Protein 4QUU (pdb70)

Nearest PDB structures (foldseek):
  5a5n-assembly1_A  TM=1.005E+00  e=1.439E-19  Homo sapiens
  5r4z-assembly1_A  TM=1.004E+00  e=1.902E-19  Homo sapiens
  5qxu-assembly1_A  TM=1.001E+00  e=1.701E-19  Homo sapiens
  8ru5-assembly1_A  TM=1.003E+00  e=3.929E-19  Homo sapiens
  8sdo-assembly1_A  TM=9.897E-01  e=3.929E-19  Homo sapiens

Secondary structure (DSSP, 8-state):
-HHHHHHHHHHHHHHHHHHHHHHTSGGGGGGSS---TTT-TTHHHH-SS---HHHHHHHHHTT--SSHHHHHHHHHHHHHHHHHHS-SSSHHHHHHHHHHHHHHHHHHHHHHHHS-HHHHHHHHHHHHT-/----

CATH classification: 1.20.920.10

GO terms:
  GO:0005654 nucleoplasm (C, TAS)
  GO:0005515 protein binding (F, IPI)
  GO:0005654 nucleoplasm (C, IDA)
  GO:0005634 nucleus (C, IDA)
  GO:0016887 ATP hydrolysis activity (F, IDA)
  GO:0045893 positive regulation of DNA-templated transcription (P, IDA)
  GO:0070062 extracellular exosome (C, HDA)

Solvent-accessible surface area: 8120 Å² total

Organism: Homo sapiens (NCBI:txid9606)

Foldseek 3Di:
DVVLVVLLVVVLVVQVVLLVVLCPPPLQVVQADWDDCVVVVCLCVFQVDTAGSVVLNVCSVVSVDLAVVVSLVRLVSNLVSLCRVLVDPDVVSVSSNVSSVVSSVSSVVCCVVPPDPVSRVSSVVVVVVD/DDPD

Structure (mmCIF, N/CA/C/O backbone):
data_4QUU
#
_entry.id   4QUU
#
_cell.length_a   79.201
_cell.length_b   79.201
_cell.length_c   139.141
_cell.angle_alpha   90.00
_cell.angle_beta   90.00
_cell.angle_gamma   120.00
#
_symmetry.space_group_name_H-M   'P 65 2 2'
#
loop_
_entity.id
_entity.type
_entity.pdbx_description
1 polymer 'ATPase family AAA domain-containing protein 2'
2 polymer 'Histone H4'
3 non-polymer 'SULFATE ION'
4 non-polymer 1,2-ETHANEDIOL
5 water water
#
loop_
_atom_site.group_PDB
_atom_site.id
_atom_site.type_symbol
_atom_site.label_atom_id
_atom_site.label_alt_id
_atom_site.label_comp_id
_atom_site.label_asym_id
_atom_site.label_entity_id
_atom_site.label_seq_id
_atom_site.pdbx_PDB_ins_code
_atom_site.Cartn_x
_atom_site.Cartn_y
_atom_site.Cartn_z
_atom_site.occupancy
_atom_site.B_iso_or_equiv
_atom_site.auth_seq_id
_atom_site.auth_comp_id
_atom_site.auth_asym_id
_atom_site.auth_atom_id
_atom_site.pdbx_PDB_model_num
ATOM 1 N N . SER A 1 1 ? -12.831 45.362 3.304 1.00 49.25 979 SER A N 1
ATOM 2 C CA . SER A 1 1 ? -13.214 45.653 4.701 1.00 52.45 979 SER A CA 1
ATOM 3 C C . SER A 1 1 ? -12.005 46.120 5.526 1.00 50.73 979 SER A C 1
ATOM 4 O O . SER A 1 1 ? -10.848 45.946 5.130 1.00 44.21 979 SER A O 1
ATOM 7 N N . MET A 1 2 ? -12.298 46.659 6.707 1.00 56.42 980 MET A N 1
ATOM 8 C CA . MET A 1 2 ? -11.248 47.016 7.649 1.00 57.21 980 MET A CA 1
ATOM 9 C C . MET A 1 2 ? -10.399 45.825 8.036 1.00 49.26 980 MET A C 1
ATOM 10 O O . MET A 1 2 ? -9.199 45.976 8.220 1.00 45.49 980 MET A O 1
ATOM 15 N N . GLN A 1 3 ? -11.011 44.648 8.186 1.00 48.30 981 GLN A N 1
ATOM 16 C CA . GLN A 1 3 ? -10.237 43.450 8.499 1.00 45.36 981 GLN A CA 1
ATOM 17 C C . GLN A 1 3 ? -9.293 43.051 7.389 1.00 38.75 981 GLN A C 1
ATOM 18 O O . GLN A 1 3 ? -8.169 42.595 7.646 1.00 37.33 981 GLN A O 1
ATOM 24 N N . GLU A 1 4 ? -9.688 43.265 6.143 1.00 36.36 982 GLU A N 1
ATOM 25 C CA . GLU A 1 4 ? -8.774 42.945 5.026 1.00 33.38 982 GLU A CA 1
ATOM 26 C C . GLU A 1 4 ? -7.652 43.956 5.008 1.00 32.32 982 GLU A C 1
ATOM 27 O O . GLU A 1 4 ? -6.519 43.626 4.749 1.00 32.09 982 GLU A O 1
ATOM 33 N N . GLU A 1 5 ? -7.954 45.194 5.310 1.00 34.19 983 GLU A N 1
ATOM 34 C CA . GLU A 1 5 ? -6.873 46.207 5.340 1.00 36.44 983 GLU A CA 1
ATOM 35 C C . GLU A 1 5 ? -5.849 45.918 6.471 1.00 34.47 983 GLU A C 1
ATOM 36 O O . GLU A 1 5 ? -4.642 46.147 6.301 1.00 35.50 983 GLU A O 1
ATOM 42 N N . ASP A 1 6 ? -6.336 45.437 7.608 1.00 33.51 984 ASP A N 1
ATOM 43 C CA . ASP A 1 6 ? -5.484 44.983 8.696 1.00 34.24 984 ASP A CA 1
ATOM 44 C C . ASP A 1 6 ? -4.564 43.862 8.195 1.00 33.29 984 ASP A C 1
ATOM 45 O O . ASP A 1 6 ? -3.387 43.824 8.552 1.00 33.83 984 ASP A O 1
ATOM 50 N N . THR A 1 7 ? -5.147 42.880 7.469 1.00 16.50 985 THR A N 1
ATOM 51 C CA . THR A 1 7 ? -4.359 41.806 6.863 1.00 17.19 985 THR A CA 1
ATOM 52 C C . THR A 1 7 ? -3.189 42.340 6.017 1.00 16.38 985 THR A C 1
ATOM 53 O O . THR A 1 7 ? -2.015 41.873 6.168 1.00 16.53 985 THR A O 1
ATOM 57 N N . PHE A 1 8 ? -3.504 43.182 5.039 1.00 17.05 986 PHE A N 1
ATOM 58 C CA . PHE A 1 8 ? -2.485 43.739 4.172 1.00 17.62 986 PHE A CA 1
ATOM 59 C C . PHE A 1 8 ? -1.477 44.589 4.950 1.00 18.14 986 PHE A C 1
ATOM 60 O O . PHE A 1 8 ? -0.326 44.612 4.588 1.00 18.05 986 PHE A O 1
ATOM 68 N N . ARG A 1 9 ? -1.900 45.308 6.005 1.00 18.34 987 ARG A N 1
ATOM 69 C CA A ARG A 1 9 ? -0.940 46.059 6.790 0.33 17.59 987 ARG A CA 1
ATOM 70 C CA B ARG A 1 9 ? -0.947 46.068 6.802 0.33 17.86 987 ARG A CA 1
ATOM 71 C CA C ARG A 1 9 ? -0.962 46.073 6.870 0.33 17.94 987 ARG A CA 1
ATOM 72 C C . ARG A 1 9 ? 0.046 45.120 7.501 1.00 16.63 987 ARG A C 1
ATOM 73 O O . ARG A 1 9 ? 1.264 45.388 7.500 1.00 15.92 987 ARG A O 1
ATOM 95 N N . GLU A 1 10 ? -0.450 44.004 8.051 1.00 16.36 988 GLU A N 1
ATOM 96 C CA . GLU A 1 10 ? 0.414 42.981 8.612 1.00 15.44 988 GLU A CA 1
ATOM 97 C C . GLU A 1 10 ? 1.388 42.427 7.543 1.00 15.21 988 GLU A C 1
ATOM 98 O O . GLU A 1 10 ? 2.588 42.273 7.817 1.00 14.55 988 GLU A O 1
ATOM 104 N N . LEU A 1 11 ? 0.888 42.156 6.338 1.00 15.51 989 LEU A N 1
ATOM 105 C CA . LEU A 1 11 ? 1.757 41.715 5.242 1.00 15.03 989 LEU A CA 1
ATOM 106 C C . LEU A 1 11 ? 2.882 42.732 5.006 1.00 14.25 989 LEU A C 1
ATOM 107 O O . LEU A 1 11 ? 4.059 42.382 4.896 1.00 13.82 989 LEU A O 1
ATOM 112 N N . ARG A 1 12 ? 2.548 44.017 4.938 1.00 14.25 990 ARG A N 1
ATOM 113 C CA . ARG A 1 12 ? 3.570 45.002 4.693 1.00 14.40 990 ARG A CA 1
ATOM 114 C C . ARG A 1 12 ? 4.626 45.042 5.780 1.00 13.71 990 ARG A C 1
ATOM 115 O O . ARG A 1 12 ? 5.794 45.144 5.496 1.00 13.40 990 ARG A O 1
ATOM 123 N N . ILE A 1 13 ? 4.214 44.921 7.034 1.00 14.66 991 ILE A N 1
ATOM 124 C CA . ILE A 1 13 ? 5.133 44.876 8.157 1.00 14.33 991 ILE A CA 1
ATOM 125 C C . ILE A 1 13 ? 6.085 43.691 8.022 1.00 13.92 991 ILE A C 1
ATOM 126 O O . ILE A 1 13 ? 7.342 43.836 8.156 1.00 13.17 991 ILE A O 1
ATOM 131 N N . PHE A 1 14 ? 5.504 42.549 7.749 1.00 13.17 992 PHE A N 1
ATOM 132 C CA . PHE A 1 14 ? 6.281 41.331 7.548 1.00 13.25 992 PHE A CA 1
ATOM 133 C C . PHE A 1 14 ? 7.293 41.520 6.406 1.00 12.88 992 PHE A C 1
ATOM 134 O O . PHE A 1 14 ? 8.484 41.195 6.579 1.00 12.38 992 PHE A O 1
ATOM 142 N N . LEU A 1 15 ? 6.841 42.046 5.271 1.00 13.30 993 LEU A N 1
ATOM 143 C CA . LEU A 1 15 ? 7.715 42.241 4.114 1.00 13.45 993 LEU A CA 1
ATOM 144 C C . LEU A 1 15 ? 8.838 43.268 4.354 1.00 13.51 993 LEU A C 1
ATOM 145 O O . LEU A 1 15 ? 9.981 43.073 3.903 1.00 14.44 993 LEU A O 1
ATOM 150 N N . ARG A 1 16 ? 8.553 44.342 5.074 1.00 13.64 994 ARG A N 1
ATOM 151 C CA . ARG A 1 16 ? 9.590 45.294 5.422 1.00 14.48 994 ARG A CA 1
ATOM 152 C C . ARG A 1 16 ? 10.656 44.662 6.293 1.00 14.64 994 ARG A C 1
ATOM 153 O O . ARG A 1 16 ? 11.842 44.919 6.138 1.00 15.65 994 ARG A O 1
ATOM 161 N N . ASN A 1 17 ? 10.231 43.853 7.234 1.00 14.50 995 ASN A N 1
ATOM 162 C CA . ASN A 1 17 ? 11.187 43.217 8.145 1.00 16.36 995 ASN A CA 1
ATOM 163 C C . ASN A 1 17 ? 12.088 42.256 7.373 1.00 14.88 995 ASN A C 1
ATOM 164 O O . ASN A 1 17 ? 13.295 42.264 7.576 1.00 15.19 995 ASN A O 1
ATOM 169 N N . VAL A 1 18 ? 11.509 41.419 6.503 1.00 14.87 996 VAL A N 1
ATOM 170 C CA . VAL A 1 18 ? 12.299 40.487 5.678 1.00 15.10 996 VAL A CA 1
ATOM 171 C C . VAL A 1 18 ? 13.287 41.288 4.806 1.00 14.78 996 VAL A C 1
ATOM 172 O O . VAL A 1 18 ? 14.489 41.017 4.779 1.00 15.56 996 VAL A O 1
ATOM 176 N N . THR A 1 19 ? 12.801 42.323 4.176 1.00 14.04 997 THR A N 1
ATOM 177 C CA . THR A 1 19 ? 13.639 43.127 3.265 1.00 14.39 997 THR A CA 1
ATOM 178 C C . THR A 1 19 ? 14.781 43.826 4.003 1.00 14.74 997 THR A C 1
ATOM 179 O O . THR A 1 19 ? 15.877 43.833 3.509 1.00 18.01 997 THR A O 1
ATOM 183 N N . HIS A 1 20 ? 14.497 44.385 5.179 1.00 16.06 998 HIS A N 1
ATOM 184 C CA . HIS A 1 20 ? 15.527 45.002 6.054 1.00 17.47 998 HIS A CA 1
ATOM 185 C C . HIS A 1 20 ? 16.659 44.004 6.396 1.00 16.87 998 HIS A C 1
ATOM 186 O O . HIS A 1 20 ? 17.861 44.339 6.360 1.00 16.40 998 HIS A O 1
ATOM 193 N N . ARG A 1 21 ? 16.270 42.771 6.731 1.00 16.44 999 ARG A N 1
ATOM 194 C CA . ARG A 1 21 ? 17.228 41.765 7.077 1.00 16.56 999 ARG A CA 1
ATOM 195 C C . ARG A 1 21 ? 18.132 41.386 5.910 1.00 16.08 999 ARG A C 1
ATOM 196 O O . ARG A 1 21 ? 19.354 41.128 6.094 1.00 18.01 999 ARG A O 1
ATOM 204 N N . LEU A 1 22 ? 17.576 41.389 4.716 1.00 15.41 1000 LEU A N 1
ATOM 205 C CA . LEU A 1 22 ? 18.352 41.155 3.489 1.00 15.80 1000 LEU A CA 1
ATOM 206 C C . LEU A 1 22 ? 19.291 42.369 3.237 1.00 17.10 1000 LEU A C 1
ATOM 207 O O . LEU A 1 22 ? 20.478 42.192 2.989 1.00 17.64 1000 LEU A O 1
ATOM 212 N N . ALA A 1 23 ? 18.755 43.581 3.440 1.00 18.47 1001 ALA A N 1
ATOM 213 C CA . ALA A 1 23 ? 19.442 44.808 3.076 1.00 18.42 1001 ALA A CA 1
ATOM 214 C C . ALA A 1 23 ? 20.625 45.086 3.966 1.00 20.12 1001 ALA A C 1
ATOM 215 O O . ALA A 1 23 ? 21.560 45.742 3.516 1.00 21.43 1001 ALA A O 1
ATOM 217 N N . ILE A 1 24 ? 20.626 44.586 5.181 1.00 20.69 1002 ILE A N 1
ATOM 218 C CA . ILE A 1 24 ? 21.731 44.807 6.096 1.00 23.32 1002 ILE A CA 1
ATOM 219 C C . ILE A 1 24 ? 22.819 43.730 5.984 1.00 24.00 1002 ILE A C 1
ATOM 220 O O . ILE A 1 24 ? 23.848 43.862 6.600 1.00 24.70 1002 ILE A O 1
ATOM 225 N N . ASP A 1 25 ? 22.589 42.675 5.214 1.00 20.88 1003 ASP A N 1
ATOM 226 C CA . ASP A 1 25 ? 23.557 41.614 5.031 1.00 22.29 1003 ASP A CA 1
ATOM 227 C C . ASP A 1 25 ? 24.619 42.138 4.067 1.00 23.17 1003 ASP A C 1
ATOM 228 O O . ASP A 1 25 ? 24.315 42.535 2.965 1.00 20.62 1003 ASP A O 1
ATOM 233 N N . LYS A 1 26 ? 25.869 42.125 4.508 1.00 25.66 1004 LYS A N 1
ATOM 234 C CA A LYS A 1 26 ? 26.994 42.656 3.723 0.50 27.12 1004 LYS A CA 1
ATOM 235 C CA B LYS A 1 26 ? 26.964 42.681 3.706 0.50 26.86 1004 LYS A CA 1
ATOM 236 C C . LYS A 1 26 ? 27.098 42.060 2.324 1.00 25.41 1004 LYS A C 1
ATOM 237 O O . LYS A 1 26 ? 27.518 42.729 1.390 1.00 24.82 1004 LYS A O 1
ATOM 248 N N . ARG A 1 27 ? 26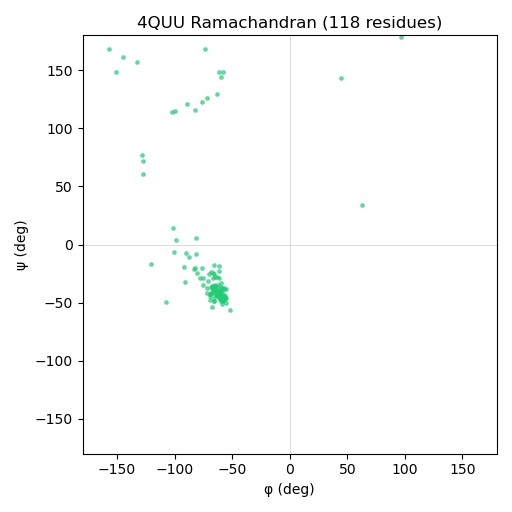.740 40.790 2.181 1.00 23.12 1005 ARG A N 1
ATOM 249 C CA . ARG A 1 27 ? 26.796 40.151 0.876 1.00 22.96 1005 ARG A CA 1
ATOM 250 C C . ARG A 1 27 ? 25.892 40.800 -0.153 1.00 22.09 1005 ARG A C 1
ATOM 251 O O . ARG A 1 27 ? 26.181 40.743 -1.340 1.00 22.76 1005 ARG A O 1
ATOM 259 N N . PHE A 1 28 ? 24.805 41.396 0.304 1.00 20.13 1006 PHE A N 1
ATOM 260 C CA . PHE A 1 28 ? 23.751 41.872 -0.584 1.00 19.49 1006 PHE A CA 1
ATOM 261 C C . PHE A 1 28 ? 23.791 43.379 -0.829 1.00 22.05 1006 PHE A C 1
ATOM 262 O O . PHE A 1 28 ? 22.859 43.946 -1.451 1.00 21.28 1006 PHE A O 1
ATOM 270 N N . ARG A 1 29 ? 24.900 44.013 -0.478 1.00 22.88 1007 ARG A N 1
ATOM 271 C CA . ARG A 1 29 ? 25.042 45.449 -0.690 1.00 25.60 1007 ARG A CA 1
ATOM 272 C C . ARG A 1 29 ? 24.824 45.895 -2.125 1.00 24.08 1007 ARG A C 1
ATOM 273 O O . ARG A 1 29 ? 24.154 46.900 -2.364 1.00 24.33 1007 ARG A O 1
ATOM 281 N N . VAL A 1 30 ? 25.292 45.105 -3.073 1.00 22.79 1008 VAL A N 1
ATOM 282 C CA . VAL A 1 30 ? 25.154 45.452 -4.462 1.00 25.32 1008 VAL A CA 1
ATOM 283 C C . VAL A 1 30 ? 23.681 45.461 -4.924 1.00 23.21 1008 VAL A C 1
ATOM 284 O O . VAL A 1 30 ? 23.380 46.087 -5.917 1.00 24.00 1008 VAL A O 1
ATOM 288 N N . PHE A 1 31 ? 22.799 44.829 -4.165 1.00 21.76 1009 PHE A N 1
ATOM 289 C CA . PHE A 1 31 ? 21.370 44.786 -4.485 1.00 21.14 1009 PHE A CA 1
ATOM 290 C C . PHE A 1 31 ? 20.537 45.810 -3.694 1.00 21.78 1009 PHE A C 1
ATOM 291 O O . PHE A 1 31 ? 19.296 45.800 -3.794 1.00 20.99 1009 PHE A O 1
ATOM 299 N N . THR A 1 32 ? 21.182 46.655 -2.882 1.00 22.67 1010 THR A N 1
ATOM 300 C CA . THR A 1 32 ? 20.451 47.566 -2.001 1.00 22.55 1010 THR A CA 1
ATOM 301 C C . THR A 1 32 ? 19.977 48.843 -2.686 1.00 25.39 1010 THR A C 1
ATOM 302 O O . THR A 1 32 ? 19.068 49.506 -2.177 1.00 27.86 1010 THR A O 1
ATOM 306 N N . LYS A 1 33 ? 20.595 49.194 -3.806 1.00 26.20 1011 LYS A N 1
ATOM 307 C CA . LYS A 1 33 ? 20.228 50.399 -4.543 1.00 28.14 1011 LYS A CA 1
ATOM 308 C C . LYS A 1 33 ? 20.084 50.040 -6.028 1.00 27.53 1011 LYS A C 1
ATOM 309 O O . LYS A 1 33 ? 20.646 49.074 -6.473 1.00 24.08 1011 LYS A O 1
ATOM 315 N N . PRO A 1 34 ? 19.328 50.834 -6.777 1.00 27.75 1012 PRO A N 1
ATOM 316 C CA . PRO A 1 34 ? 19.311 50.613 -8.209 1.00 28.79 1012 PRO A CA 1
ATOM 317 C C . PRO A 1 34 ? 20.696 50.717 -8.825 1.00 29.74 1012 PRO A C 1
ATOM 318 O O . PRO A 1 34 ? 21.549 51.467 -8.352 1.00 28.65 1012 PRO A O 1
ATOM 322 N N . VAL A 1 35 ? 20.921 49.949 -9.879 1.00 29.11 1013 VAL A N 1
ATOM 323 C CA . VAL A 1 35 ? 22.107 50.100 -10.665 1.00 32.07 1013 VAL A CA 1
ATOM 324 C C . VAL A 1 35 ? 22.060 51.501 -11.275 1.00 35.48 1013 VAL A C 1
ATOM 325 O O . VAL A 1 35 ? 21.030 51.917 -11.867 1.00 38.52 1013 VAL A O 1
ATOM 329 N N . ASP A 1 36 ? 23.150 52.237 -11.118 1.00 36.49 1014 ASP A N 1
ATOM 330 C CA . ASP A 1 36 ? 23.152 53.669 -11.474 1.00 40.60 1014 ASP A CA 1
ATOM 331 C C . ASP A 1 36 ? 23.378 53.811 -12.980 1.00 40.13 1014 ASP A C 1
ATOM 332 O O . ASP A 1 36 ? 24.411 53.446 -13.463 1.00 39.07 1014 ASP A O 1
ATOM 337 N N . PRO A 1 37 ? 22.384 54.341 -13.722 1.00 43.49 1015 PRO A N 1
ATOM 338 C CA . PRO A 1 37 ? 22.582 54.420 -15.175 1.00 45.26 1015 PRO A CA 1
ATOM 339 C C . PRO A 1 37 ? 23.673 55.384 -15.554 1.00 48.70 1015 PRO A C 1
ATOM 340 O O . PRO A 1 37 ? 24.252 55.243 -16.636 1.00 48.65 1015 PRO A O 1
ATOM 344 N N . ASP A 1 38 ? 23.953 56.363 -14.687 1.00 49.76 1016 ASP A N 1
ATOM 345 C CA . ASP A 1 38 ? 25.109 57.231 -14.915 1.00 53.76 1016 ASP A CA 1
ATOM 346 C C . ASP A 1 38 ? 26.405 56.398 -14.869 1.00 51.89 1016 ASP A C 1
ATOM 347 O O . ASP A 1 38 ? 27.304 56.670 -15.635 1.00 52.50 1016 ASP A O 1
ATOM 352 N N . GLU A 1 39 ? 26.492 55.384 -14.004 1.00 48.36 1017 GLU A N 1
ATOM 353 C CA . GLU A 1 39 ? 27.725 54.578 -13.908 1.00 49.01 1017 GLU A CA 1
ATOM 354 C C . GLU A 1 39 ? 27.717 53.367 -14.837 1.00 45.72 1017 GLU A C 1
ATOM 355 O O . GLU A 1 39 ? 28.769 52.942 -15.273 1.00 43.29 1017 GLU A O 1
ATOM 361 N N . VAL A 1 40 ? 26.540 52.785 -15.093 1.00 40.78 1018 VAL A N 1
ATOM 362 C CA . VAL A 1 40 ? 26.443 51.608 -15.953 1.00 38.41 1018 VAL A CA 1
ATOM 363 C C . VAL A 1 40 ? 25.393 51.878 -17.047 1.00 38.85 1018 VAL A C 1
ATOM 364 O O . VAL A 1 40 ? 24.284 51.329 -16.986 1.00 34.99 1018 VAL A O 1
ATOM 368 N N . PRO A 1 41 ? 25.721 52.750 -18.015 1.00 40.06 1019 PRO A N 1
ATOM 369 C CA . PRO A 1 41 ? 24.744 53.095 -19.077 1.00 41.99 1019 PRO A CA 1
ATOM 370 C C . PRO A 1 41 ? 24.311 51.888 -19.926 1.00 40.98 1019 PRO A C 1
ATOM 371 O O . PRO A 1 41 ? 23.227 51.877 -20.486 1.00 43.68 1019 PRO A O 1
ATOM 375 N N . ASP A 1 42 ? 25.119 50.852 -19.960 1.00 38.09 1020 ASP A N 1
ATOM 376 C CA . ASP A 1 42 ? 24.750 49.609 -20.675 1.00 36.74 1020 ASP A CA 1
ATOM 377 C C . ASP A 1 42 ? 23.608 48.797 -20.055 1.00 34.74 1020 ASP A C 1
ATOM 378 O O . ASP A 1 42 ? 22.967 47.957 -20.728 1.00 34.18 1020 ASP A O 1
ATOM 383 N N . TYR A 1 43 ? 23.392 48.976 -18.751 1.00 31.87 1021 TYR A N 1
ATOM 384 C CA . TYR A 1 43 ? 22.521 48.092 -18.019 1.00 30.13 1021 TYR A CA 1
ATOM 385 C C . TYR A 1 43 ? 21.098 47.973 -18.625 1.00 31.03 1021 TYR A C 1
ATOM 386 O O . TYR A 1 43 ? 20.581 46.871 -18.807 1.00 28.26 1021 TYR A O 1
ATOM 395 N N . VAL A 1 44 ? 20.471 49.108 -18.888 1.00 34.01 1022 VAL A N 1
ATOM 396 C CA . VAL A 1 44 ? 19.089 49.130 -19.480 1.00 36.71 1022 VAL A CA 1
ATOM 397 C C . VAL A 1 44 ? 18.965 48.477 -20.895 1.00 36.29 1022 VAL A C 1
ATOM 398 O O . VAL A 1 44 ? 17.857 48.072 -21.316 1.00 38.40 1022 VAL A O 1
ATOM 402 N N . THR A 1 45 ? 20.063 48.317 -21.579 1.00 35.93 1023 THR A N 1
ATOM 403 C CA . THR A 1 45 ? 20.013 47.696 -22.927 1.00 38.32 1023 THR A CA 1
ATOM 404 C C . THR A 1 45 ? 19.830 46.192 -22.743 1.00 36.75 1023 THR A C 1
ATOM 405 O O . THR A 1 45 ? 19.432 45.464 -23.681 1.00 37.45 1023 THR A O 1
ATOM 409 N N . VAL A 1 46 ? 20.174 45.720 -21.549 1.00 32.65 1024 VAL A N 1
ATOM 410 C CA . VAL A 1 46 ? 20.059 44.313 -21.278 1.00 31.81 1024 VAL A CA 1
ATOM 411 C C . VAL A 1 46 ? 18.929 44.029 -20.353 1.00 29.46 1024 VAL A C 1
ATOM 412 O O . VAL A 1 46 ? 18.188 43.096 -20.591 1.00 31.14 1024 VAL A O 1
ATOM 416 N N . ILE A 1 47 ? 18.848 44.754 -19.231 1.00 27.61 1025 ILE A N 1
ATOM 417 C CA . ILE A 1 47 ? 17.895 44.472 -18.223 1.00 26.12 1025 ILE A CA 1
ATOM 418 C C . ILE A 1 47 ? 16.687 45.415 -18.345 1.00 27.98 1025 ILE A C 1
ATOM 419 O O . ILE A 1 47 ? 16.810 46.631 -18.149 1.00 27.36 1025 ILE A O 1
ATOM 424 N N . LYS A 1 48 ? 15.538 44.823 -18.657 1.00 27.88 1026 LYS A N 1
ATOM 425 C CA . LYS A 1 48 ? 14.335 45.595 -18.975 1.00 29.58 1026 LYS A CA 1
ATOM 426 C C . LYS A 1 48 ? 13.447 45.884 -17.788 1.00 29.38 1026 LYS A C 1
ATOM 427 O O . LYS A 1 48 ? 12.650 46.801 -17.869 1.00 30.08 1026 LYS A O 1
ATOM 433 N N . GLN A 1 49 ? 13.591 45.127 -16.705 1.00 27.83 1027 GLN A N 1
ATOM 434 C CA . GLN A 1 49 ? 12.889 45.384 -15.447 1.00 29.58 1027 GLN A CA 1
ATOM 435 C C . GLN A 1 49 ? 13.842 45.428 -14.243 1.00 26.06 1027 GLN A C 1
ATOM 436 O O . GLN A 1 49 ? 13.947 44.472 -13.522 1.00 24.49 1027 GLN A O 1
ATOM 442 N N . PRO A 1 50 ? 14.571 46.526 -14.059 1.00 27.67 1028 PRO A N 1
ATOM 443 C CA . PRO A 1 50 ? 15.505 46.638 -12.930 1.00 25.56 1028 PRO A CA 1
ATOM 444 C C . PRO A 1 50 ? 14.736 46.490 -11.617 1.00 23.33 1028 PRO A C 1
ATOM 445 O O . PRO A 1 50 ? 13.548 46.874 -11.541 1.00 22.25 1028 PRO A O 1
ATOM 449 N N . MET A 1 51 ? 15.350 45.865 -10.635 1.00 22.30 1029 MET A N 1
ATOM 450 C CA . MET A 1 51 ? 14.753 45.750 -9.331 1.00 20.93 1029 MET A CA 1
ATOM 451 C C . MET A 1 51 ? 15.879 45.676 -8.321 1.00 20.54 1029 MET A C 1
ATOM 452 O O . MET A 1 51 ? 16.969 45.161 -8.633 1.00 19.98 1029 MET A O 1
ATOM 457 N N . ASP A 1 52 ? 15.617 46.207 -7.138 1.00 19.72 1030 ASP A N 1
ATOM 458 C CA . ASP A 1 52 ? 16.593 46.237 -6.054 1.00 20.34 1030 ASP A CA 1
ATOM 459 C C . ASP A 1 52 ? 15.851 46.362 -4.754 1.00 19.26 1030 ASP A C 1
ATOM 460 O O . ASP A 1 52 ? 14.631 46.670 -4.748 1.00 19.67 1030 ASP A O 1
ATOM 465 N N . LEU A 1 53 ? 16.562 46.166 -3.651 1.00 18.55 1031 LEU A N 1
ATOM 466 C CA . LEU A 1 53 ? 15.884 46.163 -2.351 1.00 17.95 1031 LEU A CA 1
ATOM 467 C C . LEU A 1 53 ? 15.261 47.526 -1.948 1.00 17.60 1031 LEU A C 1
ATOM 468 O O . LEU A 1 53 ? 14.245 47.538 -1.242 1.00 17.79 1031 LEU A O 1
ATOM 473 N N . SER A 1 54 ? 15.812 48.646 -2.414 1.00 18.39 1032 SER A N 1
ATOM 474 C CA A SER A 1 54 ? 15.224 49.943 -2.074 0.34 18.88 1032 SER A CA 1
ATOM 475 C CA B SER A 1 54 ? 15.233 49.944 -2.088 0.33 19.43 1032 SER A CA 1
ATOM 476 C CA C SER A 1 54 ? 15.229 49.960 -2.098 0.33 19.61 1032 SER A CA 1
ATOM 477 C C . SER A 1 54 ? 13.896 50.077 -2.806 1.00 19.14 1032 SER A C 1
ATOM 478 O O . SER A 1 54 ? 12.894 50.596 -2.240 1.00 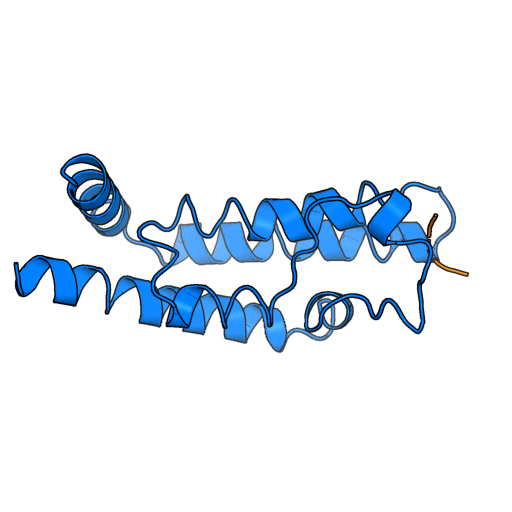18.99 1032 SER A O 1
ATOM 485 N N . SER A 1 55 ? 13.884 49.631 -4.043 1.00 18.99 1033 SER A N 1
ATOM 486 C CA A SER A 1 55 ? 12.679 49.709 -4.864 0.70 19.30 1033 SER A CA 1
ATOM 487 C CA B SER A 1 55 ? 12.687 49.689 -4.879 0.30 19.79 1033 SER A CA 1
ATOM 488 C C . SER A 1 55 ? 11.621 48.763 -4.309 1.00 18.68 1033 SER A C 1
ATOM 489 O O . SER A 1 55 ? 10.432 49.080 -4.341 1.00 17.89 1033 SER A O 1
ATOM 494 N N . VAL A 1 56 ? 12.050 47.624 -3.767 1.00 17.29 1034 VAL A N 1
ATOM 495 C CA . VAL A 1 56 ? 11.118 46.708 -3.082 1.00 16.43 1034 VAL A CA 1
ATOM 496 C C . VAL A 1 56 ? 10.447 47.391 -1.893 1.00 16.35 1034 VAL A C 1
ATOM 497 O O . VAL A 1 56 ? 9.215 47.321 -1.751 1.00 15.52 1034 VAL A O 1
ATOM 501 N N . ILE A 1 57 ? 11.217 48.099 -1.073 1.00 16.21 1035 ILE A N 1
ATOM 502 C CA . ILE A 1 57 ? 10.668 48.844 0.081 1.00 17.77 1035 ILE A CA 1
ATOM 503 C C . ILE A 1 57 ? 9.674 49.891 -0.413 1.00 16.51 1035 ILE A C 1
ATOM 504 O O . ILE A 1 57 ? 8.592 50.030 0.144 1.00 17.31 1035 ILE A O 1
ATOM 509 N N . SER A 1 58 ? 10.027 50.605 -1.478 1.00 17.58 1036 SER A N 1
ATOM 510 C CA A SER A 1 58 ? 9.127 51.624 -2.048 0.70 18.04 1036 SER A CA 1
ATOM 511 C CA B SER A 1 58 ? 9.139 51.606 -2.071 0.30 18.52 1036 SER A CA 1
ATOM 512 C C . SER A 1 58 ? 7.809 50.955 -2.497 1.00 17.95 1036 SER A C 1
ATOM 513 O O . SER A 1 58 ? 6.737 51.446 -2.197 1.00 18.48 1036 SER A O 1
ATOM 518 N N . LYS A 1 59 ? 7.900 49.800 -3.144 1.00 17.29 1037 LYS A N 1
ATOM 519 C CA . LYS A 1 59 ? 6.710 49.077 -3.555 1.00 17.96 1037 LYS A CA 1
ATOM 520 C C . LYS A 1 59 ? 5.849 48.574 -2.397 1.00 16.63 1037 LYS A C 1
ATOM 521 O O . LYS A 1 59 ? 4.615 48.612 -2.465 1.00 16.47 1037 LYS A O 1
ATOM 527 N N . ILE A 1 60 ? 6.477 48.118 -1.329 1.00 16.56 1038 ILE A N 1
ATOM 528 C CA . ILE A 1 60 ? 5.714 47.708 -0.164 1.00 15.81 1038 ILE A CA 1
ATOM 529 C C . ILE A 1 60 ? 4.889 48.898 0.342 1.00 16.27 1038 ILE A C 1
ATOM 530 O O . ILE A 1 60 ? 3.691 48.792 0.602 1.00 16.33 1038 ILE A O 1
ATOM 535 N N . ASP A 1 61 ? 5.553 50.041 0.463 1.00 17.17 1039 ASP A N 1
ATOM 536 C CA . ASP A 1 61 ? 4.930 51.250 1.004 1.00 19.00 1039 ASP A CA 1
ATOM 537 C C . ASP A 1 61 ? 3.851 51.790 0.101 1.00 19.22 1039 ASP A C 1
ATOM 538 O O . ASP A 1 61 ? 2.918 52.427 0.592 1.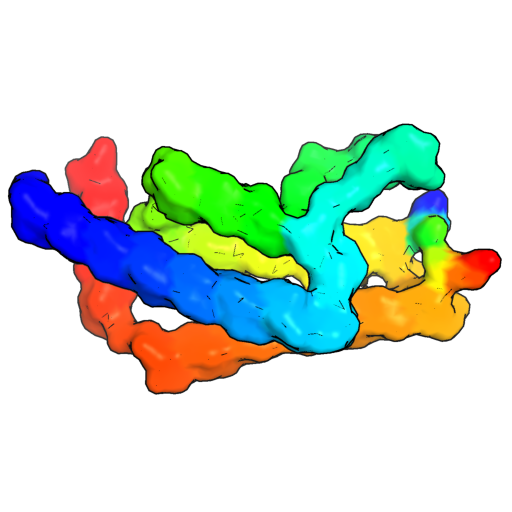00 21.15 1039 ASP A O 1
ATOM 543 N N . LEU A 1 62 ? 3.975 51.551 -1.211 1.00 18.05 1040 LEU A N 1
ATOM 544 C CA . LEU A 1 62 ? 2.949 51.900 -2.181 1.00 19.83 1040 LEU A CA 1
ATOM 545 C C . LEU A 1 62 ? 1.793 50.879 -2.272 1.00 19.26 1040 LEU A C 1
ATOM 546 O O . LEU A 1 62 ? 0.896 51.029 -3.101 1.00 20.17 1040 LEU A O 1
ATOM 551 N N . HIS A 1 63 ? 1.798 49.894 -1.412 1.00 19.47 1041 HIS A N 1
ATOM 552 C CA . HIS A 1 63 ? 0.770 48.866 -1.368 1.00 20.16 1041 HIS A CA 1
ATOM 553 C C . HIS A 1 63 ? 0.726 48.049 -2.647 1.00 21.37 1041 HIS A C 1
ATOM 554 O O . HIS A 1 63 ? -0.360 47.580 -3.069 1.00 21.03 1041 HIS A O 1
ATOM 561 N N . LYS A 1 64 ? 1.875 47.840 -3.266 1.00 19.92 1042 LYS A N 1
ATOM 562 C CA . LYS A 1 64 ? 1.898 47.118 -4.499 1.00 22.05 1042 LYS A CA 1
ATOM 563 C C . LYS A 1 64 ? 1.900 45.589 -4.304 1.00 22.10 1042 LYS A C 1
ATOM 564 O O . LYS A 1 64 ? 1.641 44.865 -5.289 1.00 23.20 1042 LYS A O 1
ATOM 570 N N . TYR A 1 65 ? 2.295 45.106 -3.134 1.00 19.25 1043 TYR A N 1
ATOM 571 C CA . TYR A 1 65 ? 2.328 43.676 -2.878 1.00 18.54 1043 TYR A CA 1
ATOM 572 C C . TYR A 1 65 ? 1.106 43.309 -2.035 1.00 20.46 1043 TYR A C 1
ATOM 573 O O . TYR A 1 65 ? 0.993 43.750 -0.906 1.00 21.81 1043 TYR A O 1
ATOM 582 N N . LEU A 1 66 ? 0.192 42.535 -2.586 1.00 19.46 1044 LEU A N 1
ATOM 583 C CA . LEU A 1 66 ? -0.934 42.067 -1.787 1.00 20.95 1044 LEU A CA 1
ATOM 584 C C . LEU A 1 66 ? -0.718 40.614 -1.303 1.00 20.07 1044 LEU A C 1
ATOM 585 O O . LEU A 1 66 ? -1.525 40.095 -0.537 1.00 18.57 1044 LEU A O 1
ATOM 590 N N . THR A 1 67 ? 0.356 39.974 -1.776 1.00 18.78 1045 THR A N 1
ATOM 591 C CA . THR A 1 67 ? 0.688 38.630 -1.352 1.00 17.75 1045 THR A CA 1
ATOM 592 C C . THR A 1 67 ? 2.196 38.470 -1.278 1.00 17.13 1045 THR A C 1
ATOM 593 O O . THR A 1 67 ? 2.986 39.258 -1.863 1.00 16.22 1045 THR A O 1
ATOM 597 N N . VAL A 1 68 ? 2.625 37.436 -0.554 1.00 17.44 1046 VAL A N 1
ATOM 598 C CA . VAL A 1 68 ? 4.063 37.145 -0.487 1.00 17.71 1046 VAL A CA 1
ATOM 599 C C . VAL A 1 68 ? 4.525 36.599 -1.833 1.00 17.73 1046 VAL A C 1
ATOM 600 O O . VAL A 1 68 ? 5.683 36.854 -2.219 1.00 17.09 1046 VAL A O 1
ATOM 604 N N . LYS A 1 69 ? 3.664 35.894 -2.565 1.00 19.22 1047 LYS A N 1
ATOM 605 C CA A LYS A 1 69 ? 4.044 35.398 -3.895 0.50 20.29 1047 LYS A CA 1
ATOM 606 C CA B LYS A 1 69 ? 3.993 35.383 -3.894 0.50 20.84 1047 LYS A CA 1
ATOM 607 C C . LYS A 1 69 ? 4.419 36.552 -4.807 1.00 21.02 1047 LYS A C 1
ATOM 608 O O . LYS A 1 69 ? 5.438 36.494 -5.526 1.00 21.27 1047 LYS A O 1
ATOM 619 N N . ASP A 1 70 ? 3.684 37.656 -4.739 1.00 20.58 1048 ASP A N 1
ATOM 620 C CA . ASP A 1 70 ? 4.065 38.819 -5.531 1.00 21.01 1048 ASP A CA 1
ATOM 621 C C . ASP A 1 70 ? 5.377 39.505 -5.116 1.00 19.74 1048 ASP A C 1
ATOM 622 O O . ASP A 1 70 ? 6.127 39.973 -5.951 1.00 19.27 1048 ASP A O 1
ATOM 627 N N . TYR A 1 71 ? 5.643 39.582 -3.824 1.00 17.11 1049 TYR A N 1
ATOM 628 C CA . TYR A 1 71 ? 6.926 40.000 -3.316 1.00 17.20 1049 TYR A CA 1
ATOM 629 C C . TYR A 1 71 ? 8.079 39.112 -3.823 1.00 16.98 1049 TYR A C 1
ATOM 630 O O . TYR A 1 71 ? 9.122 39.612 -4.312 1.00 16.74 1049 TYR A O 1
ATOM 639 N N . LEU A 1 72 ? 7.874 37.810 -3.721 1.00 17.65 1050 LEU A N 1
ATOM 640 C CA . LEU A 1 72 ? 8.890 36.862 -4.151 1.00 18.96 1050 LEU A CA 1
ATOM 641 C C . LEU A 1 72 ? 9.165 36.955 -5.641 1.00 19.42 1050 LEU A C 1
ATOM 642 O O . LEU A 1 72 ? 10.322 36.702 -6.042 1.00 18.99 1050 LEU A O 1
ATOM 647 N N . ARG A 1 73 ? 8.192 37.366 -6.447 1.00 20.38 1051 ARG A N 1
ATOM 648 C CA A ARG A 1 73 ? 8.459 37.562 -7.870 0.50 21.57 1051 ARG A CA 1
ATOM 649 C CA B ARG A 1 73 ? 8.423 37.593 -7.880 0.50 21.89 1051 ARG A CA 1
ATOM 650 C C . ARG A 1 73 ? 9.465 38.676 -8.086 1.00 20.09 1051 ARG A C 1
ATOM 651 O O . ARG A 1 73 ? 10.315 38.587 -9.001 1.00 19.00 1051 ARG A O 1
ATOM 666 N N . ASP A 1 74 ? 9.416 39.705 -7.245 1.00 18.78 1052 ASP A N 1
ATOM 667 C CA . ASP A 1 74 ? 10.414 40.762 -7.329 1.00 18.26 1052 ASP A CA 1
ATOM 668 C C . ASP A 1 74 ? 11.803 40.366 -6.753 1.00 1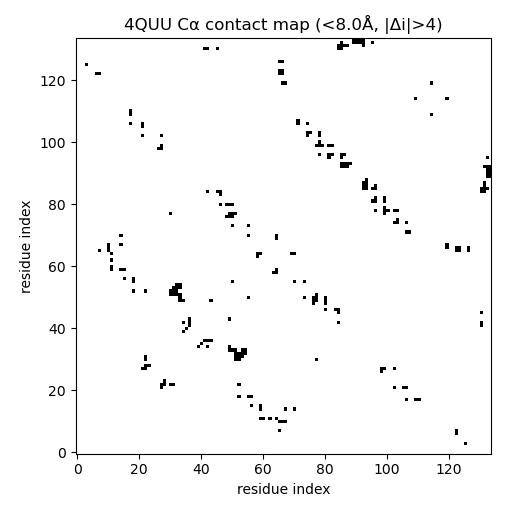6.92 1052 ASP A C 1
ATOM 669 O O . ASP A 1 74 ? 12.843 40.778 -7.303 1.00 17.98 1052 ASP A O 1
ATOM 674 N N . ILE A 1 75 ? 11.839 39.568 -5.711 1.00 16.28 1053 ILE A N 1
ATOM 675 C CA . ILE A 1 75 ? 13.134 39.003 -5.228 1.00 16.74 1053 ILE A CA 1
ATOM 676 C C . ILE A 1 75 ? 13.720 38.119 -6.331 1.00 17.58 1053 ILE A C 1
ATOM 677 O O . ILE A 1 75 ? 14.911 38.214 -6.678 1.00 17.45 1053 ILE A O 1
ATOM 682 N N . ASP A 1 76 ? 12.870 37.300 -6.943 1.00 18.12 1054 ASP A N 1
ATOM 683 C CA . ASP A 1 76 ? 13.277 36.453 -8.091 1.00 20.04 1054 ASP A CA 1
ATOM 684 C C . ASP A 1 76 ? 13.844 37.284 -9.213 1.00 19.10 1054 ASP A C 1
ATOM 685 O O . ASP A 1 76 ? 14.856 36.863 -9.805 1.00 19.42 1054 ASP A O 1
ATOM 690 N N . LEU A 1 77 ? 13.262 38.478 -9.453 1.00 18.98 1055 LEU A N 1
ATOM 691 C CA . LEU A 1 77 ? 13.710 39.398 -10.442 1.00 20.13 1055 LEU A CA 1
ATOM 692 C C . LEU A 1 77 ? 15.092 40.021 -10.140 1.00 19.40 1055 LEU A C 1
ATOM 693 O O . LEU A 1 77 ? 15.943 40.149 -11.029 1.00 18.79 1055 LEU A O 1
ATOM 698 N N . ILE A 1 78 ? 15.343 40.368 -8.888 1.00 19.08 1056 ILE A N 1
ATOM 699 C CA . ILE A 1 78 ? 16.674 40.880 -8.517 1.00 18.67 1056 ILE A CA 1
ATOM 700 C C . ILE A 1 78 ? 17.707 39.811 -8.847 1.00 19.20 1056 ILE A C 1
ATOM 701 O O . ILE A 1 78 ? 18.798 40.091 -9.423 1.00 19.57 1056 ILE A O 1
ATOM 706 N N . CYS A 1 79 ? 17.375 38.577 -8.504 1.00 18.80 1057 CYS A N 1
ATOM 707 C CA . CYS A 1 79 ? 18.280 37.446 -8.776 1.00 19.38 1057 CYS A CA 1
ATOM 708 C C . CYS A 1 79 ? 18.453 37.145 -10.254 1.00 21.24 1057 CYS A C 1
ATOM 709 O O . CYS A 1 79 ? 19.602 37.050 -10.730 1.00 20.81 1057 CYS A O 1
ATOM 712 N N . SER A 1 80 ? 17.344 36.946 -11.002 1.00 20.65 1058 SER A N 1
ATOM 713 C CA . SER A 1 80 ? 17.424 36.671 -12.413 1.00 21.83 1058 SER A CA 1
ATOM 714 C C . SER A 1 80 ? 18.131 37.813 -13.195 1.00 21.93 1058 SER A C 1
ATOM 715 O O . SER A 1 80 ? 18.941 37.565 -14.090 1.00 22.02 1058 SER A O 1
ATOM 718 N N . ASN A 1 81 ? 17.929 39.066 -12.803 1.00 19.81 1059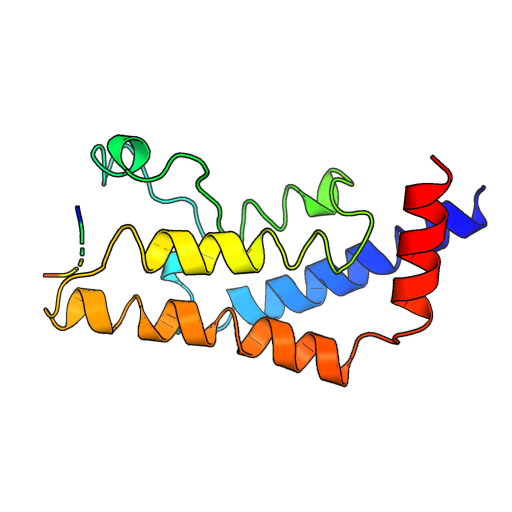 ASN A N 1
ATOM 719 C CA . ASN A 1 81 ? 18.576 40.159 -13.487 1.00 20.69 1059 ASN A CA 1
ATOM 720 C C . ASN A 1 81 ? 20.129 40.033 -13.316 1.00 20.46 1059 ASN A C 1
ATOM 721 O O . ASN A 1 81 ? 20.886 40.292 -14.249 1.00 20.70 1059 ASN A O 1
ATOM 726 N N . ALA A 1 82 ? 20.555 39.716 -12.094 1.00 19.58 1060 ALA A N 1
ATOM 727 C CA . ALA A 1 82 ? 22.015 39.632 -11.828 1.00 19.84 1060 ALA A CA 1
ATOM 728 C C . ALA A 1 82 ? 22.619 38.469 -12.648 1.00 20.24 1060 ALA A C 1
ATOM 729 O O . ALA A 1 82 ? 23.744 38.566 -13.125 1.00 22.25 1060 ALA A O 1
ATOM 731 N N . LEU A 1 83 ? 21.891 37.351 -12.752 1.00 22.18 1061 LEU A N 1
ATOM 732 C CA . LEU A 1 83 ? 22.377 36.190 -13.502 1.00 23.91 1061 LEU A CA 1
ATOM 733 C C . LEU A 1 83 ? 22.457 36.479 -14.980 1.00 24.71 1061 LEU A C 1
ATOM 734 O O . LEU A 1 83 ? 23.379 36.031 -15.677 1.00 25.13 1061 LEU A O 1
ATOM 739 N N . GLU A 1 84 ? 21.494 37.277 -15.466 1.00 24.01 1062 GLU A N 1
ATOM 740 C CA A GLU A 1 84 ? 21.409 37.671 -16.880 0.50 24.74 1062 GLU A CA 1
ATOM 741 C CA B GLU A 1 84 ? 21.436 37.653 -16.872 0.50 24.85 1062 GLU A CA 1
ATOM 742 C C . GLU A 1 84 ? 22.428 38.758 -17.257 1.00 24.44 1062 GLU A C 1
ATOM 743 O O . GLU A 1 84 ? 23.020 38.719 -18.330 1.00 24.40 1062 GLU A O 1
ATOM 754 N N . TYR A 1 85 ? 22.640 39.746 -16.374 1.00 23.29 1063 TYR A N 1
ATOM 755 C CA . TYR A 1 85 ? 23.544 40.838 -16.681 1.00 22.46 1063 TYR A CA 1
ATOM 756 C C . TYR A 1 85 ? 25.022 40.445 -16.460 1.00 22.79 1063 TYR A C 1
ATOM 757 O O . TYR A 1 85 ? 25.915 41.015 -17.069 1.00 23.79 1063 TYR A O 1
ATOM 766 N N . ASN A 1 86 ? 25.268 39.456 -15.606 1.00 23.15 1064 ASN A N 1
ATOM 767 C CA . ASN A 1 86 ? 26.646 39.086 -15.220 1.00 23.13 1064 ASN A CA 1
ATOM 768 C C . ASN A 1 86 ? 26.897 37.567 -15.422 1.00 24.19 1064 ASN A C 1
ATOM 769 O O . ASN A 1 86 ? 27.216 36.860 -14.464 1.00 24.87 1064 ASN A O 1
ATOM 774 N N . PRO A 1 87 ? 26.775 37.050 -16.660 1.00 25.82 1065 PRO A N 1
ATOM 775 C CA . PRO A 1 87 ? 26.802 35.574 -16.836 1.00 26.75 1065 PRO A CA 1
ATOM 776 C C . PRO A 1 87 ? 28.194 34.945 -17.004 1.00 28.03 1065 PRO A C 1
ATOM 777 O O . PRO A 1 87 ? 28.287 33.722 -17.027 1.00 28.88 1065 PRO A O 1
ATOM 781 N N . ASP A 1 88 ? 29.208 35.751 -17.199 1.00 28.18 1066 ASP A N 1
ATOM 782 C CA . ASP A 1 88 ? 30.548 35.217 -17.660 1.00 30.05 1066 ASP A CA 1
ATOM 783 C C . ASP A 1 88 ? 31.282 34.482 -16.563 1.00 28.22 1066 ASP A C 1
ATOM 784 O O . ASP A 1 88 ? 30.867 34.512 -15.406 1.00 29.25 1066 ASP A O 1
ATOM 789 N N . ARG A 1 89 ? 32.354 33.778 -16.926 1.00 28.71 1067 ARG A N 1
ATOM 790 C CA A ARG A 1 89 ? 33.031 32.927 -15.918 0.60 29.03 1067 ARG A CA 1
ATOM 791 C CA B ARG A 1 89 ? 33.108 32.920 -16.010 0.40 27.68 1067 ARG A CA 1
ATOM 792 C C . ARG A 1 89 ? 34.030 33.677 -15.064 1.00 28.42 1067 ARG A C 1
ATOM 793 O O . ARG A 1 89 ? 34.569 33.090 -14.122 1.00 29.79 1067 ARG A O 1
ATOM 808 N N . ASP A 1 90 ? 34.271 34.950 -15.356 1.00 28.32 1068 ASP A N 1
ATOM 809 C CA . ASP A 1 90 ? 35.262 35.717 -14.574 1.00 30.34 1068 ASP A CA 1
ATOM 810 C C . ASP A 1 90 ? 34.781 35.755 -13.117 1.00 28.12 1068 ASP A C 1
ATOM 811 O O . ASP A 1 90 ? 33.600 35.712 -12.854 1.00 26.67 1068 ASP A O 1
ATOM 816 N N . PRO A 1 91 ? 35.711 35.792 -12.174 1.00 23.77 1069 PRO A N 1
ATOM 817 C CA . PRO A 1 91 ? 35.339 35.750 -10.775 1.00 22.10 1069 PRO A CA 1
ATOM 818 C C . PRO A 1 91 ? 34.437 36.865 -10.270 1.00 20.82 1069 PRO A C 1
ATOM 819 O O . PRO A 1 91 ? 33.642 36.609 -9.368 1.00 18.89 1069 PRO A O 1
ATOM 823 N N . GLY A 1 92 ? 34.561 38.064 -10.804 1.00 20.78 1070 GLY A N 1
ATOM 824 C CA . GLY A 1 92 ? 33.673 39.158 -10.337 1.00 22.38 1070 GLY A CA 1
ATOM 825 C C . GLY A 1 92 ? 32.210 38.858 -10.638 1.00 21.67 1070 GLY A C 1
ATOM 826 O O . GLY A 1 92 ? 31.330 39.089 -9.809 1.00 21.22 1070 GLY A O 1
ATOM 827 N N . ASP A 1 93 ? 31.958 38.315 -11.829 1.00 22.99 1071 ASP A N 1
ATOM 828 C CA . ASP A 1 93 ? 30.634 37.952 -12.210 1.00 24.61 1071 ASP A CA 1
ATOM 829 C C . ASP A 1 93 ? 30.144 36.699 -11.425 1.00 23.76 1071 ASP A C 1
ATOM 830 O O . ASP A 1 93 ? 28.991 36.670 -10.968 1.00 20.99 1071 ASP A O 1
ATOM 835 N N . ARG A 1 94 ? 31.006 35.689 -11.246 1.00 22.68 1072 ARG A N 1
ATOM 836 C CA . ARG A 1 94 ? 30.639 34.545 -10.447 1.00 23.22 1072 ARG A CA 1
ATOM 837 C C . ARG A 1 94 ? 30.243 34.935 -9.025 1.00 21.72 1072 ARG A C 1
ATOM 838 O O . ARG A 1 94 ? 29.355 34.308 -8.422 1.00 21.66 1072 ARG A O 1
ATOM 846 N N . LEU A 1 95 ? 30.941 35.930 -8.473 1.00 20.21 1073 LEU A N 1
ATOM 847 C CA . LEU A 1 95 ? 30.711 36.353 -7.130 1.00 18.65 1073 LEU A CA 1
ATOM 848 C C . LEU A 1 95 ? 29.325 37.038 -7.058 1.00 18.37 1073 LEU A C 1
ATOM 849 O O . LEU A 1 95 ? 28.549 36.734 -6.144 1.00 18.49 1073 LEU A O 1
ATOM 854 N N . ILE A 1 96 ? 29.041 37.942 -7.965 1.00 18.62 1074 ILE A N 1
ATOM 855 C CA A ILE A 1 96 ? 27.697 38.592 -8.011 0.50 19.39 1074 ILE A CA 1
ATOM 856 C CA B ILE A 1 96 ? 27.702 38.566 -7.937 0.50 19.50 1074 ILE A CA 1
ATOM 857 C C . ILE A 1 96 ? 26.598 37.532 -8.168 1.00 19.23 1074 ILE A C 1
ATOM 858 O O . ILE A 1 96 ? 25.526 37.573 -7.488 1.00 19.34 1074 ILE A O 1
ATOM 867 N N . ARG A 1 97 ? 26.840 36.562 -9.022 1.00 20.37 1075 ARG A N 1
ATOM 868 C CA . ARG A 1 97 ? 25.817 35.513 -9.210 1.00 21.26 1075 ARG A CA 1
ATOM 869 C C . ARG A 1 97 ? 25.597 34.724 -7.948 1.00 21.33 1075 ARG A C 1
ATOM 870 O O . ARG A 1 97 ? 24.433 34.399 -7.591 1.00 19.89 1075 ARG A O 1
ATOM 878 N N . HIS A 1 98 ? 26.691 34.355 -7.261 1.00 19.96 1076 HIS A N 1
ATOM 879 C CA . HIS A 1 98 ? 26.565 33.597 -6.033 1.00 18.95 1076 HIS A CA 1
ATOM 880 C C . HIS A 1 98 ? 25.801 34.365 -5.001 1.00 17.36 1076 HIS A C 1
ATOM 881 O O . HIS A 1 98 ? 24.985 33.822 -4.286 1.00 17.95 1076 HIS A O 1
ATOM 888 N N . ARG A 1 99 ? 26.070 35.657 -4.903 1.00 16.99 1077 ARG A N 1
ATOM 889 C CA . ARG A 1 99 ? 25.394 36.496 -3.984 1.00 17.06 1077 ARG A CA 1
ATOM 890 C C . ARG A 1 99 ? 23.915 36.689 -4.327 1.00 17.45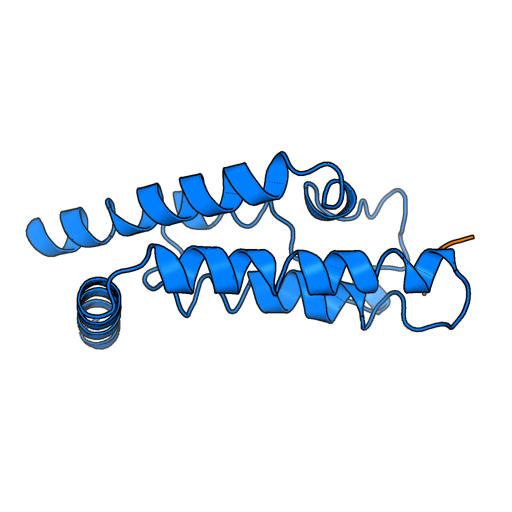 1077 ARG A C 1
ATOM 891 O O . ARG A 1 99 ? 23.075 36.702 -3.407 1.00 17.33 1077 ARG A O 1
ATOM 899 N N . ALA A 1 100 ? 23.624 36.871 -5.613 1.00 18.45 1078 ALA A N 1
ATOM 900 C CA . ALA A 1 100 ? 22.201 36.910 -6.096 1.00 19.56 1078 ALA A CA 1
ATOM 901 C C . ALA A 1 100 ? 21.422 35.629 -5.679 1.00 20.39 1078 ALA A C 1
ATOM 902 O O . ALA A 1 100 ? 20.287 35.704 -5.168 1.00 20.43 1078 ALA A O 1
ATOM 904 N N . CYS A 1 101 ? 22.023 34.471 -5.877 1.00 19.32 1079 CYS A N 1
ATOM 905 C CA . CYS A 1 101 ? 21.414 33.219 -5.512 1.00 19.92 1079 CYS A CA 1
ATOM 906 C C . CYS A 1 101 ? 21.277 33.100 -4.005 1.00 20.29 1079 CYS A C 1
ATOM 907 O O . CYS A 1 101 ? 20.249 32.574 -3.507 1.00 18.95 1079 CYS A O 1
ATOM 910 N N . ALA A 1 102 ? 22.251 33.623 -3.254 1.00 18.60 1080 ALA A N 1
ATOM 911 C CA . ALA A 1 102 ? 22.135 33.627 -1.807 1.00 17.83 1080 ALA A CA 1
ATOM 912 C C . ALA A 1 102 ? 20.988 34.543 -1.296 1.00 19.22 1080 ALA A C 1
ATOM 913 O O . ALA A 1 102 ? 20.311 34.219 -0.323 1.00 18.56 1080 ALA A O 1
ATOM 915 N N . LEU A 1 103 ? 20.830 35.684 -1.938 1.00 18.19 1081 LEU A N 1
ATOM 916 C CA . LEU A 1 103 ? 19.758 36.625 -1.608 1.00 17.83 1081 LEU A CA 1
ATOM 917 C C . LEU A 1 103 ? 18.412 35.899 -1.788 1.00 18.50 1081 LEU A C 1
ATOM 918 O O . LEU A 1 103 ? 17.564 35.932 -0.915 1.00 17.95 1081 LEU A O 1
ATOM 923 N N . ARG A 1 104 ? 18.229 35.293 -2.935 1.00 19.29 1082 ARG A N 1
ATOM 924 C CA A ARG A 1 104 ? 16.997 34.530 -3.256 0.60 20.56 1082 ARG A CA 1
ATOM 925 C CA B ARG A 1 104 ? 17.008 34.560 -3.242 0.40 19.86 1082 ARG A CA 1
ATOM 926 C C . ARG A 1 104 ? 16.742 33.417 -2.259 1.00 20.15 1082 ARG A C 1
ATOM 927 O O . ARG A 1 104 ? 15.646 33.328 -1.693 1.00 17.78 1082 ARG A O 1
ATOM 942 N N . ASP A 1 105 ? 17.750 32.565 -2.048 1.00 19.80 1083 ASP A N 1
ATOM 943 C CA . ASP A 1 105 ? 17.644 31.464 -1.113 1.00 20.35 1083 ASP A CA 1
ATOM 944 C C . ASP A 1 105 ? 17.368 31.931 0.305 1.00 19.30 1083 ASP A C 1
ATOM 945 O O . ASP A 1 105 ? 16.549 31.295 1.021 1.00 19.09 1083 ASP A O 1
ATOM 950 N N . THR A 1 106 ? 17.988 33.051 0.720 1.00 17.02 1084 THR A N 1
ATOM 951 C CA . THR A 1 106 ? 17.802 33.528 2.048 1.00 17.40 1084 THR A CA 1
ATOM 952 C C . THR A 1 106 ? 16.360 34.044 2.228 1.00 16.37 1084 THR A C 1
ATOM 953 O O . THR A 1 106 ? 15.743 33.787 3.283 1.00 16.56 1084 THR A O 1
ATOM 957 N N . ALA A 1 107 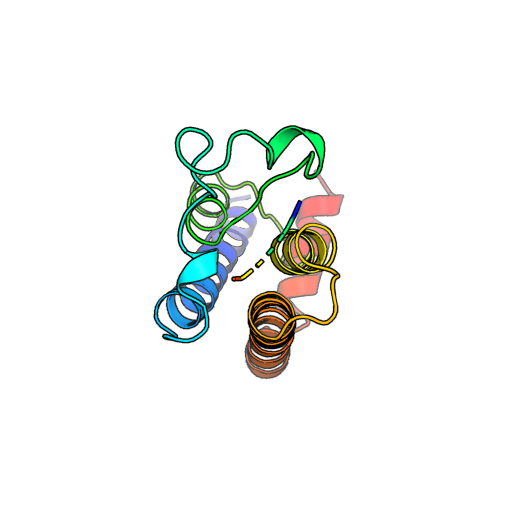? 15.883 34.788 1.255 1.00 15.56 1085 ALA A N 1
ATOM 958 C CA . ALA A 1 107 ? 14.497 35.317 1.291 1.00 15.99 1085 ALA A CA 1
ATOM 959 C C . ALA A 1 107 ? 13.506 34.155 1.361 1.00 16.06 1085 ALA A C 1
ATOM 960 O O . ALA A 1 107 ? 12.617 34.144 2.227 1.00 16.71 1085 ALA A O 1
ATOM 962 N N . TYR A 1 108 ? 13.688 33.150 0.514 1.00 16.73 1086 TYR A N 1
ATOM 963 C CA . TYR A 1 108 ? 12.829 31.973 0.547 1.00 18.59 1086 TYR A CA 1
ATOM 964 C C . TYR A 1 108 ? 12.910 31.214 1.891 1.00 18.55 1086 TYR A C 1
ATOM 965 O O . TYR A 1 108 ? 11.904 30.757 2.384 1.00 19.49 1086 TYR A O 1
ATOM 974 N N . ALA A 1 109 ? 14.089 31.090 2.478 1.00 18.18 1087 ALA A N 1
ATOM 975 C CA . ALA A 1 109 ? 14.256 30.384 3.756 1.00 19.53 1087 ALA A CA 1
ATOM 976 C C . ALA A 1 109 ? 13.584 31.157 4.905 1.00 18.41 1087 ALA A C 1
ATOM 977 O O . ALA A 1 109 ? 12.941 30.547 5.788 1.00 18.48 1087 ALA A O 1
ATOM 979 N N . ILE A 1 110 ? 13.755 32.484 4.922 1.00 15.93 1088 ILE A N 1
ATOM 980 C CA . ILE A 1 110 ? 13.131 33.262 5.963 1.00 16.55 1088 ILE A CA 1
ATOM 981 C C . ILE A 1 110 ? 11.628 33.099 5.870 1.00 16.58 1088 ILE A C 1
ATOM 982 O O . ILE A 1 110 ? 10.950 32.893 6.882 1.00 17.35 1088 ILE A O 1
ATOM 987 N N . ILE A 1 111 ? 11.110 33.212 4.660 1.00 17.42 1089 ILE A N 1
ATOM 988 C CA . ILE A 1 111 ? 9.664 33.047 4.397 1.00 18.04 1089 ILE A CA 1
ATOM 989 C C . ILE A 1 111 ? 9.153 31.641 4.770 1.00 19.42 1089 ILE A C 1
ATOM 990 O O . ILE A 1 111 ? 8.091 31.486 5.434 1.00 18.04 1089 ILE A O 1
ATOM 995 N N . LYS A 1 112 ? 9.928 30.612 4.453 1.00 20.20 1090 LYS A N 1
ATOM 996 C CA . LYS A 1 112 ? 9.542 29.269 4.848 1.00 22.61 1090 LYS A CA 1
ATOM 997 C C . LYS A 1 112 ? 9.401 29.111 6.355 1.00 22.32 1090 LYS A C 1
ATOM 998 O O . LYS A 1 112 ? 8.499 28.441 6.831 1.00 21.93 1090 LYS A O 1
ATOM 1004 N N . GLU A 1 113 ? 10.305 29.695 7.122 1.00 21.27 1091 GLU A N 1
ATOM 1005 C CA . GLU A 1 113 ? 10.294 29.598 8.555 1.00 22.54 1091 GLU A CA 1
ATOM 1006 C C . GLU A 1 113 ? 9.275 30.514 9.249 1.00 20.73 1091 GLU A C 1
ATOM 1007 O O . GLU A 1 113 ? 8.819 30.187 10.377 1.00 21.67 1091 GLU A O 1
ATOM 1013 N N . GLU A 1 114 ? 8.959 31.646 8.634 1.00 18.14 1092 GLU A N 1
ATOM 1014 C CA . GLU A 1 114 ? 8.262 32.731 9.343 1.00 18.89 1092 GLU A CA 1
ATOM 1015 C C . GLU A 1 114 ? 6.896 33.156 8.769 1.00 17.24 1092 GLU A C 1
ATOM 1016 O O . GLU A 1 114 ? 6.135 33.812 9.482 1.00 19.67 1092 GLU A O 1
ATOM 1022 N N . LEU A 1 115 ? 6.598 32.800 7.547 1.00 17.22 1093 LEU A N 1
ATOM 1023 C CA . LEU A 1 115 ? 5.294 33.102 6.953 1.00 17.16 1093 LEU A CA 1
ATOM 1024 C C . LEU A 1 115 ? 4.324 31.963 7.261 1.00 18.88 1093 LEU A C 1
ATOM 1025 O O . LEU A 1 115 ? 4.551 30.803 6.885 1.00 20.31 1093 LEU A O 1
ATOM 1030 N N . ASP A 1 116 ? 3.230 32.278 7.925 1.00 18.83 1094 ASP A N 1
ATOM 1031 C CA . ASP A 1 116 ? 2.161 31.297 8.098 1.00 19.48 1094 ASP A CA 1
ATOM 1032 C C . ASP A 1 116 ? 1.422 31.059 6.795 1.00 18.84 1094 ASP A C 1
ATOM 1033 O O . ASP A 1 116 ? 0.985 32.009 6.128 1.00 17.52 1094 ASP A O 1
ATOM 1038 N N . GLU A 1 117 ? 1.337 29.800 6.395 1.00 19.66 1095 GLU A N 1
ATOM 1039 C CA A GLU A 1 117 ? 0.758 29.438 5.094 0.50 21.00 1095 GLU A CA 1
ATOM 1040 C CA B GLU A 1 117 ? 0.759 29.457 5.090 0.50 20.92 1095 GLU A CA 1
ATOM 1041 C C . GLU A 1 117 ? -0.720 29.875 4.994 1.00 19.92 1095 GLU A C 1
ATOM 1042 O O . GLU A 1 117 ? -1.195 30.214 3.911 1.00 19.47 1095 GLU A O 1
ATOM 1053 N N . ASP A 1 118 ? -1.420 29.899 6.125 1.00 19.32 1096 ASP A N 1
ATOM 1054 C CA . ASP A 1 118 ? -2.832 30.336 6.132 1.00 19.57 1096 ASP A CA 1
ATOM 1055 C C . ASP A 1 118 ? -2.974 31.839 6.013 1.00 17.76 1096 ASP A C 1
ATOM 1056 O O . ASP A 1 118 ? -3.948 32.338 5.476 1.00 17.36 1096 ASP A O 1
ATOM 1061 N N . PHE A 1 119 ? -1.979 32.561 6.494 1.00 17.25 1097 PHE A N 1
ATOM 1062 C CA . PHE A 1 119 ? -1.908 33.990 6.328 1.00 16.44 1097 PHE A CA 1
ATOM 1063 C C . PHE A 1 119 ? -1.727 34.327 4.835 1.00 16.37 1097 PHE A C 1
ATOM 1064 O O . PHE A 1 119 ? -2.465 35.155 4.287 1.00 15.54 1097 PHE A O 1
ATOM 1072 N N . GLU A 1 120 ? -0.783 33.662 4.171 1.00 15.67 1098 GLU A N 1
ATOM 1073 C CA . GLU A 1 120 ? -0.602 33.841 2.759 1.00 16.51 1098 GLU A CA 1
ATOM 1074 C C . GLU A 1 120 ? -1.881 33.464 1.972 1.00 17.26 1098 GLU A C 1
ATOM 1075 O O . GLU A 1 120 ? -2.237 34.148 1.031 1.00 18.44 1098 GLU A O 1
ATOM 1081 N N . GLN A 1 121 ? -2.513 32.340 2.309 1.00 17.75 1099 GLN A N 1
ATOM 1082 C CA . GLN A 1 121 ? -3.701 31.927 1.626 1.00 18.95 1099 GLN A CA 1
ATOM 1083 C C . GLN A 1 121 ? -4.786 32.974 1.740 1.00 18.10 1099 GLN A C 1
ATOM 1084 O O . GLN A 1 121 ? -5.471 33.249 0.765 1.00 19.57 1099 GLN A O 1
ATOM 1090 N N . LEU A 1 122 ? -4.921 33.561 2.910 1.00 16.93 1100 LEU A N 1
ATOM 1091 C CA . LEU A 1 122 ? -5.896 34.637 3.126 1.00 17.10 1100 LEU A CA 1
ATOM 1092 C C . LEU A 1 122 ? -5.609 35.850 2.213 1.00 17.61 1100 LEU A C 1
ATOM 1093 O O . LEU A 1 122 ? -6.468 36.374 1.508 1.00 17.57 1100 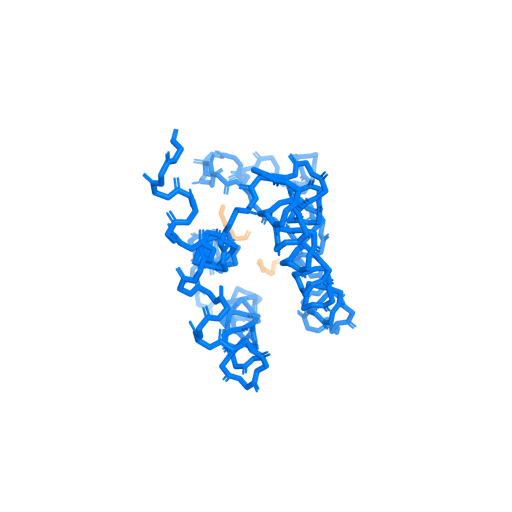LEU A O 1
ATOM 1098 N N . CYS A 1 123 ? -4.346 36.253 2.175 1.00 17.08 1101 CYS A N 1
ATOM 1099 C CA . CYS A 1 123 ? -3.930 37.337 1.292 1.00 17.72 1101 CYS A CA 1
ATOM 1100 C C . CYS A 1 123 ? -4.299 37.026 -0.157 1.00 18.79 1101 CYS A C 1
ATOM 1101 O O . CYS A 1 123 ? -4.799 37.914 -0.888 1.00 19.05 1101 CYS A O 1
ATOM 1104 N N . GLU A 1 124 ? -4.036 35.804 -0.595 1.00 18.65 1102 GLU A N 1
ATOM 1105 C CA . GLU A 1 124 ? -4.293 35.427 -1.963 1.00 20.86 1102 GLU A CA 1
ATOM 1106 C C . GLU A 1 124 ? -5.771 35.468 -2.290 1.00 21.95 1102 GLU A C 1
ATOM 1107 O O . GLU A 1 124 ? -6.225 35.931 -3.392 1.00 23.14 1102 GLU A O 1
ATOM 1113 N N . GLU A 1 125 ? -6.570 35.017 -1.329 1.00 20.69 1103 GLU A N 1
ATOM 1114 C CA . GLU A 1 125 ? -8.018 35.000 -1.511 1.00 22.44 1103 GLU A CA 1
ATOM 1115 C C . GLU A 1 125 ? -8.639 36.395 -1.549 1.00 23.58 1103 GLU A C 1
ATOM 1116 O O . GLU A 1 125 ? -9.554 36.633 -2.336 1.00 25.80 1103 GLU A O 1
ATOM 1122 N N . ILE A 1 126 ? -8.121 37.325 -0.744 1.00 22.16 1104 ILE A N 1
ATOM 1123 C CA . ILE A 1 126 ? -8.565 38.694 -0.777 1.00 23.31 1104 ILE A CA 1
ATOM 1124 C C . ILE A 1 126 ? -8.168 39.291 -2.132 1.00 25.56 1104 ILE A C 1
ATOM 1125 O O . ILE A 1 126 ? -8.998 39.888 -2.793 1.00 27.36 1104 ILE A O 1
ATOM 1130 N N . GLN A 1 127 ? -6.911 39.108 -2.551 1.00 25.69 1105 GLN A N 1
ATOM 1131 C CA . GLN A 1 127 ? -6.434 39.667 -3.844 1.00 28.02 1105 GLN A CA 1
ATOM 1132 C C . GLN A 1 127 ? -7.323 39.145 -4.976 1.00 30.41 1105 GLN A C 1
ATOM 1133 O O . GLN A 1 127 ? -7.720 39.906 -5.870 1.00 31.19 1105 GLN A O 1
ATOM 1139 N N . GLU A 1 128 ? -7.637 37.853 -4.940 1.00 31.20 1106 GLU A N 1
ATOM 1140 C CA . GLU A 1 128 ? -8.459 37.232 -6.016 1.00 35.99 1106 GLU A CA 1
ATOM 1141 C C . GLU A 1 128 ? -9.892 37.750 -6.068 1.00 37.30 1106 GLU A C 1
ATOM 1142 O O . GLU A 1 128 ? -10.549 37.689 -7.141 1.00 39.58 1106 GLU A O 1
ATOM 1148 N N . SER A 1 129 ? -10.394 38.239 -4.936 1.00 35.24 1107 SER A N 1
ATOM 1149 C CA . SER A 1 129 ? -11.756 38.780 -4.831 1.00 39.54 1107 SER A CA 1
ATOM 1150 C C . SER A 1 129 ? -11.856 40.227 -5.320 1.00 43.18 1107 SER A C 1
ATOM 1151 O O . SER A 1 129 ? -12.932 40.766 -5.354 1.00 45.65 1107 SER A O 1
ATOM 1154 N N . ARG A 1 130 ? -10.738 40.861 -5.602 1.00 45.69 1108 ARG A N 1
ATOM 1155 C CA . ARG A 1 130 ? -10.730 42.249 -6.066 1.00 54.27 1108 ARG A CA 1
ATOM 1156 C C . ARG A 1 130 ? -10.533 42.342 -7.592 1.00 60.34 1108 ARG A C 1
ATOM 1157 O O . ARG A 1 130 ? -10.792 43.395 -8.157 1.00 68.84 1108 ARG A O 1
ATOM 1166 N N . ARG B 2 1 ? 28.101 44.397 -21.074 1.00 37.22 3 ARG B N 1
ATOM 1167 C CA . ARG B 2 1 ? 27.378 43.488 -20.164 1.00 35.68 3 ARG B CA 1
ATOM 1168 C C . ARG B 2 1 ? 28.421 42.924 -19.163 1.00 34.33 3 ARG B C 1
ATOM 1169 O O . ARG B 2 1 ? 29.544 42.637 -19.528 1.00 34.15 3 ARG B O 1
ATOM 1177 N N . GLY B 2 2 ? 28.039 42.814 -17.910 1.00 36.88 4 GLY B N 1
ATOM 1178 C CA . GLY B 2 2 ? 28.941 42.313 -16.866 1.00 36.10 4 GLY B CA 1
ATOM 1179 C C . GLY B 2 2 ? 29.599 43.462 -16.121 1.00 38.49 4 GLY B C 1
ATOM 1180 O O . GLY B 2 2 ? 30.079 44.423 -16.733 1.00 37.86 4 GLY B O 1
ATOM 1193 N N . GLY B 2 4 ? 31.857 42.685 -13.402 1.00 48.29 6 GLY B N 1
ATOM 1194 C CA . GLY B 2 4 ? 33.049 42.144 -12.720 1.00 52.32 6 GLY B CA 1
ATOM 1195 C C . GLY B 2 4 ? 34.308 42.443 -13.468 1.00 58.08 6 GLY B C 1
ATOM 1196 O O . GLY B 2 4 ? 34.326 42.433 -14.709 1.00 59.70 6 GLY B O 1
ATOM 1197 N N . GLY B 2 5 ? 35.377 42.718 -12.728 1.00 66.19 7 GLY B N 1
ATOM 1198 C CA . GLY B 2 5 ? 36.668 43.018 -13.357 1.00 71.85 7 GLY B CA 1
ATOM 1199 C C . GLY B 2 5 ? 36.631 44.243 -14.269 1.00 75.78 7 GLY B C 1
ATOM 1200 O O . GLY B 2 5 ? 37.653 44.916 -14.467 1.00 74.94 7 GLY B O 1
#

InterPro domains:
  IPR001487 Bromodomain [PF00439] (1004-1066)
  IPR001487 Bromodomain [PR00503] (1004-1017)
  IPR001487 Bromodomain [PR00503] (1018-1034)
  IPR001487 Bromodomain [PR00503] (1034-1052)
  IPR001487 Bromodomain [PR00503] (1052-1071)
  IPR001487 Bromodomain [PS50014] (1009-1064)
  IPR001487 Bromodomain [SM00297] (982-1094)
  IPR003593 AAA+ ATPase domain [SM00382] (459-600)
  IPR003959 ATPase, AAA-type, core [PF00004] (463-597)
  IPR003960 ATPase, AAA-type, conserved site [PS00674] (568-586)
  IPR027417 P-loop containing nucleoside triphosphate hydrolase [G3DSA:3.40.50.300] (422-691)
  IPR027417 P-loop containing nucleoside triphosphate hydrolase [G3DSA:3.40.50.300] (765-938)
  IPR027417 P-loop containing nucleoside triphosphate hydrolase [SSF52540] (423-688)
  IPR027417 P-loop containing nucleoside triphosphate hydrolase [SSF52540] (790-1025)
  IPR036427 Bromodomain-like superfamily [G3DSA:1.20.920.10] (979-1108)
  IPR036427 Bromodomain-like superfamily [SSF47370] (964-1097)
  IPR041569 AAA ATPase, AAA+ lid domain [PF17862] (623-660)
  IPR045199 ATPase family AAA domain-containing protein ATAD2-like [PTHR23069] (53-1386)

B-factor: mean 29.09, std 13.03, range [12.38, 94.1]

Sequence (134 aa):
SMQEEDTFRRRELRIFLRNVTHRLAIDKKRFRVFTKPVDPDEVPDYVTVIKQPMDLSSSSSVISSKIDLHKYLTVKKDYLRRDIDLICSNALEEYNPDRRDPGDRLIIRHRACALRRDTAYAIIKEELDEEDFEQLCEEIQESRRGGG

Radius of gyration: 16.06 Å; Cα contacts (8 Å, |Δi|>4): 154; chains: 2; bounding box: 50×28×32 Å